Protein AF-A0A239KUG1-F1 (afdb_monomer)

Nearest PDB structures (foldseek):
  7s5c-assembly1_F  TM=4.683E-01  e=6.996E+00  Myxococcus xanthus
  5n5f-assembly1_B  TM=4.773E-01  e=9.627E+00  Haliangium ochraceum

Mean predicted aligned error: 10.11 Å

Solvent-accessible surface area (backbone atoms only — not comparable to full-atom values): 4623 Å² total; per-residu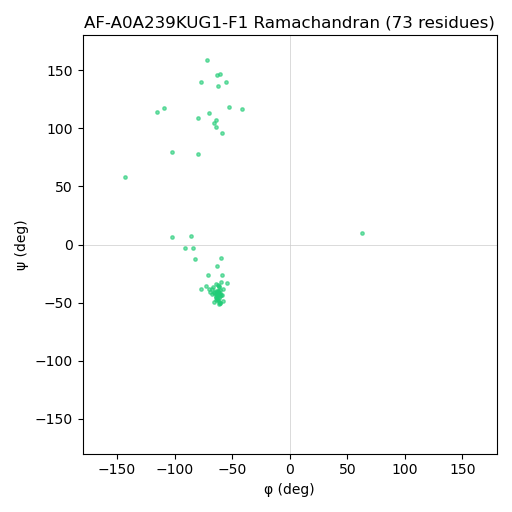e (Å²): 136,82,81,76,79,90,76,66,88,86,62,83,52,74,65,56,52,52,48,53,49,51,52,53,56,70,71,50,62,70,64,42,62,55,29,49,66,41,88,51,60,71,53,15,53,53,26,48,50,53,55,48,50,54,53,51,51,54,52,54,50,53,51,30,69,72,66,75,46,76,81,77,80,85,120

pLDDT: mean 78.91, std 20.51, range [37.09, 98.19]

Structure (mmCIF, N/CA/C/O backbone):
data_AF-A0A239KUG1-F1
#
_entry.id   AF-A0A239KUG1-F1
#
loop_
_atom_site.group_PDB
_atom_site.id
_atom_site.type_symbol
_atom_site.label_atom_id
_atom_site.label_alt_id
_atom_site.label_comp_id
_atom_site.label_asym_id
_atom_site.label_entity_id
_atom_site.label_seq_id
_atom_site.pdbx_PDB_ins_code
_atom_site.Cartn_x
_atom_site.Cartn_y
_atom_site.Cartn_z
_atom_site.occupancy
_atom_site.B_iso_or_equiv
_atom_site.auth_seq_id
_atom_site.auth_comp_id
_atom_site.auth_asym_id
_atom_site.auth_atom_id
_atom_site.pdbx_PDB_model_num
ATOM 1 N N . MET A 1 1 ? 38.840 -0.091 -18.465 1.00 37.97 1 MET A N 1
ATOM 2 C CA . MET A 1 1 ? 37.717 0.037 -19.416 1.00 37.97 1 MET A CA 1
ATOM 3 C C . MET A 1 1 ? 36.549 -0.759 -18.845 1.00 37.97 1 MET A C 1
ATOM 5 O O . MET A 1 1 ? 36.437 -1.952 -19.089 1.00 37.97 1 MET A O 1
ATOM 9 N N . THR A 1 2 ? 35.773 -0.155 -17.946 1.00 44.12 2 THR A N 1
ATOM 10 C CA . THR A 1 2 ? 34.587 -0.794 -17.361 1.00 44.12 2 THR A CA 1
ATOM 11 C C . THR A 1 2 ? 33.456 -0.676 -18.368 1.00 44.12 2 THR A C 1
ATOM 13 O O . THR A 1 2 ? 32.970 0.423 -18.622 1.00 44.12 2 THR A O 1
ATOM 16 N N . TRP A 1 3 ? 33.079 -1.798 -18.973 1.00 40.19 3 TRP A N 1
ATOM 17 C CA . TRP A 1 3 ? 31.832 -1.902 -19.715 1.00 40.19 3 TRP A CA 1
ATOM 18 C C . TRP A 1 3 ? 30.684 -1.707 -18.722 1.00 40.19 3 TRP A C 1
ATOM 20 O O . TRP A 1 3 ? 30.358 -2.605 -17.949 1.00 40.19 3 TRP A O 1
ATOM 30 N N . SER A 1 4 ? 30.109 -0.507 -18.698 1.00 44.97 4 SER A N 1
ATOM 31 C CA . SER A 1 4 ? 28.753 -0.317 -18.197 1.00 44.97 4 SER A CA 1
ATOM 32 C C . SER A 1 4 ? 27.835 -1.061 -19.157 1.00 44.97 4 SER A C 1
ATOM 34 O O . SER A 1 4 ? 27.635 -0.610 -20.280 1.00 44.97 4 SER A O 1
ATOM 36 N N . ASP A 1 5 ? 27.347 -2.225 -18.737 1.00 42.94 5 ASP A N 1
ATOM 37 C CA . ASP A 1 5 ? 26.289 -2.959 -19.428 1.00 42.94 5 ASP A CA 1
ATOM 38 C C . ASP A 1 5 ? 25.007 -2.097 -19.398 1.00 42.94 5 ASP A C 1
ATOM 40 O O . ASP A 1 5 ? 24.428 -1.920 -18.320 1.00 42.94 5 ASP A O 1
ATOM 44 N N . PRO A 1 6 ? 24.578 -1.484 -20.519 1.00 50.31 6 PRO A N 1
ATOM 45 C CA . PRO A 1 6 ? 23.487 -0.517 -20.524 1.00 50.31 6 PRO A CA 1
ATOM 46 C C . PRO A 1 6 ? 22.096 -1.164 -20.634 1.00 50.31 6 PRO A C 1
ATOM 48 O O . PRO A 1 6 ? 21.115 -0.445 -20.809 1.00 50.31 6 PRO A O 1
ATOM 51 N N . ALA A 1 7 ? 21.965 -2.495 -20.562 1.00 45.81 7 ALA A N 1
ATOM 52 C CA . ALA A 1 7 ? 20.748 -3.160 -21.030 1.00 45.81 7 ALA A CA 1
ATOM 53 C C . ALA A 1 7 ? 20.297 -4.364 -20.185 1.00 45.81 7 ALA A C 1
ATOM 55 O O . ALA A 1 7 ? 20.036 -5.446 -20.707 1.00 45.81 7 ALA A O 1
ATOM 56 N N . ARG A 1 8 ? 20.048 -4.156 -18.887 1.00 48.72 8 ARG A N 1
ATOM 57 C CA . ARG A 1 8 ? 18.976 -4.911 -18.209 1.00 48.72 8 ARG A CA 1
ATOM 58 C C . ARG A 1 8 ? 17.744 -4.020 -18.038 1.00 48.72 8 ARG A C 1
ATOM 60 O O . ARG A 1 8 ? 17.517 -3.541 -16.928 1.00 48.72 8 ARG A O 1
ATOM 67 N N . PRO A 1 9 ? 16.922 -3.829 -19.090 1.00 52.00 9 PRO A N 1
ATOM 68 C CA . PRO A 1 9 ? 15.626 -3.151 -18.962 1.00 52.00 9 PRO A CA 1
ATOM 69 C C . PRO A 1 9 ? 14.673 -3.861 -17.974 1.00 52.00 9 PRO A C 1
ATOM 71 O O . PRO A 1 9 ? 13.668 -3.294 -17.556 1.00 52.00 9 PRO A O 1
ATOM 74 N N . ASP A 1 10 ? 15.010 -5.080 -17.541 1.00 57.03 10 ASP A N 1
ATOM 75 C CA . ASP A 1 10 ? 14.194 -5.912 -16.656 1.00 57.03 10 ASP A CA 1
ATOM 76 C C . ASP A 1 10 ? 14.323 -5.633 -15.154 1.00 57.03 10 ASP A C 1
ATOM 78 O O . ASP A 1 10 ? 13.616 -6.253 -14.358 1.00 57.03 10 ASP A O 1
ATOM 82 N N . ARG A 1 11 ? 15.186 -4.719 -14.699 1.00 67.25 11 ARG A N 1
ATOM 83 C CA . ARG A 1 11 ? 15.338 -4.454 -13.257 1.00 67.25 11 ARG A CA 1
ATOM 84 C C . ARG A 1 11 ? 14.896 -3.044 -12.908 1.00 67.25 11 ARG A C 1
ATOM 86 O O . ARG A 1 11 ? 15.523 -2.078 -13.310 1.00 67.25 11 ARG A O 1
ATOM 93 N N . MET A 1 12 ? 13.816 -2.959 -12.133 1.00 77.69 12 MET A N 1
ATOM 94 C CA . MET A 1 12 ? 13.394 -1.704 -11.517 1.00 77.69 12 MET A CA 1
ATOM 95 C C . MET A 1 12 ? 14.471 -1.205 -10.558 1.00 77.69 12 MET A C 1
ATOM 97 O O . MET A 1 12 ? 15.014 -1.975 -9.759 1.00 77.69 12 MET A O 1
ATOM 101 N N . THR A 1 13 ? 14.743 0.091 -10.608 1.00 87.19 13 THR A N 1
ATOM 102 C CA . THR A 1 13 ? 15.599 0.753 -9.632 1.00 87.19 13 THR A CA 1
ATOM 103 C C . THR A 1 13 ? 14.879 0.865 -8.286 1.00 87.19 13 THR A C 1
ATOM 105 O O . THR A 1 13 ? 13.649 0.833 -8.188 1.00 87.19 13 THR A O 1
ATOM 108 N N . ILE A 1 14 ? 15.647 1.033 -7.207 1.00 85.06 14 ILE A N 1
ATOM 109 C CA . ILE A 1 14 ? 15.081 1.271 -5.869 1.00 85.06 14 ILE A CA 1
ATOM 110 C C . ILE A 1 14 ? 14.231 2.553 -5.854 1.00 85.06 14 ILE A C 1
ATOM 112 O O . ILE A 1 14 ? 13.246 2.636 -5.119 1.00 85.06 14 ILE A O 1
ATOM 116 N N . GLU A 1 15 ? 14.589 3.553 -6.659 1.00 88.06 15 GLU A N 1
ATOM 117 C CA . GLU A 1 15 ? 13.852 4.813 -6.767 1.00 88.06 15 GLU A CA 1
ATOM 118 C C . GLU A 1 15 ? 12.479 4.610 -7.411 1.00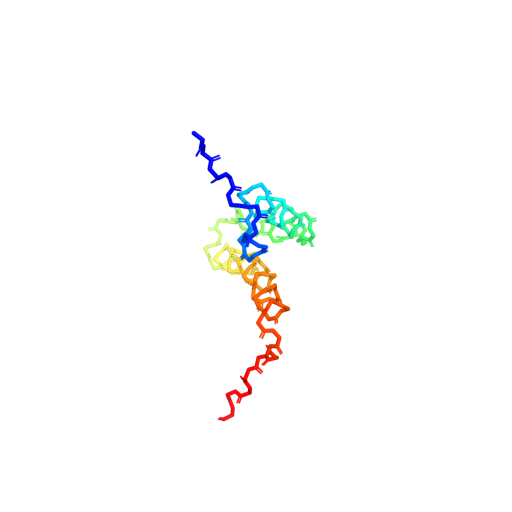 88.06 15 GLU A C 1
ATOM 120 O O . GLU A 1 15 ? 11.484 5.104 -6.883 1.00 88.06 15 GLU A O 1
ATOM 125 N N . GLU A 1 16 ? 12.399 3.800 -8.467 1.00 86.25 16 GLU A N 1
ATOM 126 C CA . GLU A 1 16 ? 11.133 3.424 -9.106 1.00 86.25 16 GLU A CA 1
ATOM 127 C C . GLU A 1 16 ? 10.239 2.618 -8.160 1.00 86.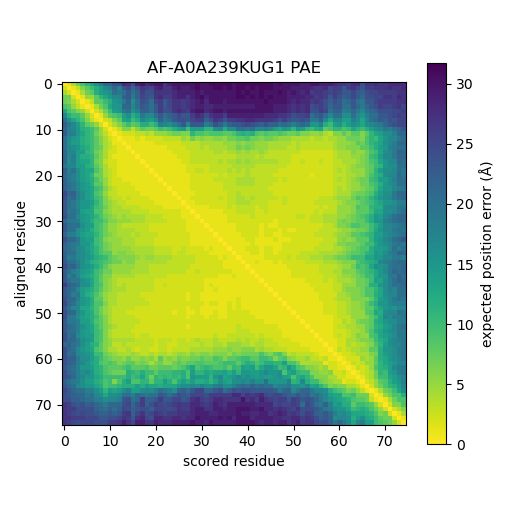25 16 GLU A C 1
ATOM 129 O O . GLU A 1 16 ? 9.049 2.905 -8.039 1.00 86.25 16 GLU A O 1
ATOM 134 N N . VAL A 1 17 ? 10.808 1.661 -7.415 1.00 87.69 17 VAL A N 1
ATOM 135 C CA . VAL A 1 17 ? 10.074 0.913 -6.377 1.00 87.69 17 VAL A CA 1
ATOM 136 C C . VAL A 1 17 ? 9.493 1.872 -5.337 1.00 87.69 17 VAL A C 1
ATOM 138 O O . VAL A 1 17 ? 8.309 1.794 -5.005 1.00 87.69 17 VAL A O 1
ATOM 141 N N . ARG A 1 18 ? 10.305 2.809 -4.830 1.00 89.88 18 ARG A N 1
ATOM 142 C CA . ARG A 1 18 ? 9.864 3.809 -3.845 1.00 89.88 18 ARG A CA 1
ATOM 143 C C . ARG A 1 18 ? 8.771 4.709 -4.407 1.00 89.88 18 ARG A C 1
ATOM 145 O O . ARG A 1 18 ? 7.819 5.009 -3.686 1.00 89.88 18 ARG A O 1
ATOM 152 N N . PHE A 1 19 ? 8.903 5.138 -5.660 1.00 92.12 19 PHE A N 1
ATOM 153 C CA . PHE A 1 19 ? 7.895 5.940 -6.341 1.00 92.12 19 PHE A CA 1
ATOM 154 C C . PHE A 1 19 ? 6.568 5.184 -6.441 1.00 92.12 19 PHE A C 1
ATOM 156 O O . PHE A 1 19 ? 5.550 5.711 -6.004 1.00 92.12 19 PHE A O 1
ATOM 163 N N . LEU A 1 20 ? 6.582 3.938 -6.919 1.00 90.38 20 LEU A N 1
ATOM 164 C CA . LEU A 1 20 ? 5.380 3.113 -7.070 1.00 90.38 20 LEU A CA 1
ATOM 165 C C . LEU A 1 20 ? 4.681 2.855 -5.735 1.00 90.38 20 LEU A C 1
ATOM 167 O O . LEU A 1 20 ? 3.461 2.979 -5.650 1.00 90.38 20 LEU A O 1
ATOM 171 N N . ILE A 1 21 ? 5.443 2.562 -4.677 1.00 91.69 21 ILE A N 1
ATOM 172 C CA . ILE A 1 21 ? 4.885 2.391 -3.329 1.00 91.69 21 ILE A CA 1
ATOM 173 C C . ILE A 1 21 ? 4.224 3.689 -2.858 1.00 91.69 21 ILE A C 1
ATOM 175 O O . ILE A 1 21 ? 3.081 3.666 -2.409 1.00 91.69 21 ILE A O 1
ATOM 179 N N . ARG A 1 22 ? 4.915 4.832 -2.966 1.00 93.69 22 ARG A N 1
ATOM 180 C CA . ARG A 1 22 ? 4.358 6.133 -2.556 1.00 93.69 22 ARG A CA 1
ATOM 181 C C . ARG A 1 22 ? 3.125 6.503 -3.367 1.00 93.69 22 ARG A C 1
ATOM 183 O O . ARG A 1 22 ? 2.172 7.018 -2.794 1.00 93.69 22 ARG A O 1
ATOM 190 N N . PHE A 1 23 ? 3.147 6.236 -4.668 1.00 93.06 23 PHE A N 1
ATOM 191 C CA . PHE A 1 23 ? 2.022 6.472 -5.556 1.00 93.06 23 PHE A CA 1
ATOM 192 C C . PHE A 1 23 ? 0.813 5.636 -5.130 1.00 93.06 23 PHE A C 1
ATOM 194 O O . PHE A 1 23 ? -0.253 6.200 -4.905 1.00 93.06 23 PHE A O 1
ATOM 201 N N . GLU A 1 24 ? 0.979 4.326 -4.924 1.00 93.50 24 GLU A N 1
ATOM 202 C CA . GLU A 1 24 ? -0.127 3.457 -4.504 1.00 93.50 24 GLU A CA 1
ATOM 203 C C . GLU A 1 24 ? -0.694 3.809 -3.137 1.00 93.50 24 GLU A C 1
ATOM 205 O O . GLU A 1 24 ? -1.912 3.838 -2.947 1.00 93.50 24 GLU A O 1
ATOM 210 N N . LEU A 1 25 ? 0.184 4.128 -2.190 1.00 92.94 25 LEU A N 1
ATOM 211 C CA . LEU A 1 25 ? -0.231 4.633 -0.891 1.00 92.94 25 LEU A CA 1
ATOM 212 C C . LEU A 1 25 ? -0.987 5.965 -1.049 1.00 92.94 25 LEU A C 1
ATOM 214 O O . LEU A 1 25 ? -2.057 6.137 -0.467 1.00 92.94 25 LEU A O 1
ATOM 218 N N . GLY A 1 26 ? -0.519 6.879 -1.898 1.00 93.62 26 GLY A N 1
ATOM 219 C CA . GLY A 1 26 ? -1.211 8.140 -2.184 1.00 93.62 26 GLY A CA 1
ATOM 220 C C . GLY A 1 26 ? -2.629 7.968 -2.746 1.00 93.62 26 GLY A C 1
ATOM 221 O O . GLY A 1 26 ? -3.470 8.834 -2.535 1.00 93.62 26 GLY A O 1
ATOM 222 N N . GLN A 1 27 ? -2.916 6.842 -3.408 1.00 93.94 27 GLN A N 1
ATOM 223 C CA . GLN A 1 27 ? -4.241 6.502 -3.945 1.00 93.94 27 GLN A CA 1
ATOM 224 C C . GLN A 1 27 ? -5.121 5.710 -2.957 1.00 93.94 27 GLN A C 1
ATOM 226 O O . GLN A 1 27 ? -6.261 5.354 -3.278 1.00 93.94 27 GLN A O 1
ATOM 231 N N . ALA A 1 28 ? -4.608 5.355 -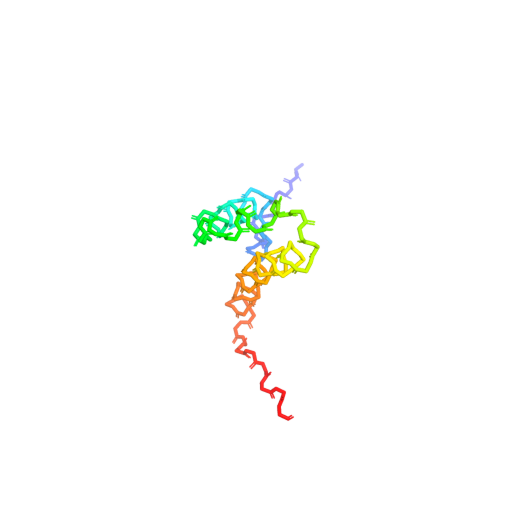1.776 1.00 94.81 28 ALA A N 1
ATOM 232 C CA . ALA A 1 28 ? -5.370 4.609 -0.782 1.00 94.81 28 ALA A CA 1
ATOM 233 C C . ALA A 1 28 ? -6.374 5.521 -0.041 1.00 94.81 28 ALA A C 1
ATOM 235 O O . ALA A 1 28 ? -6.031 6.651 0.312 1.00 94.81 28 ALA A O 1
ATOM 236 N N . PRO A 1 29 ? -7.604 5.045 0.243 1.00 95.38 29 PRO A N 1
ATOM 237 C CA . PRO A 1 29 ? -8.579 5.795 1.027 1.00 95.38 29 PRO A CA 1
ATOM 238 C C . PRO A 1 29 ? -8.031 6.218 2.391 1.00 95.38 29 PRO A C 1
ATOM 240 O O . PRO A 1 29 ? -7.404 5.419 3.089 1.00 95.38 29 PRO A O 1
ATOM 243 N N . ALA A 1 30 ? -8.352 7.444 2.815 1.00 94.88 30 ALA A N 1
ATOM 244 C CA . ALA A 1 30 ? -7.956 7.972 4.122 1.00 94.88 30 ALA A CA 1
ATOM 24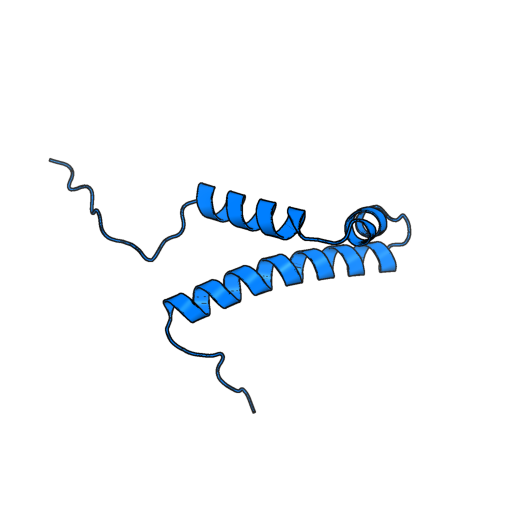5 C C . ALA 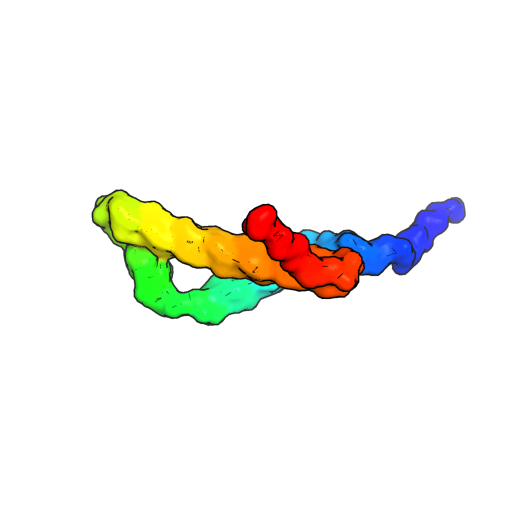A 1 30 ? -8.389 7.062 5.289 1.00 94.88 30 ALA A C 1
ATOM 247 O O . ALA A 1 30 ? -7.663 6.936 6.275 1.00 94.88 30 ALA A O 1
ATOM 248 N N . SER A 1 31 ? -9.532 6.379 5.156 1.00 95.75 31 SER A N 1
ATOM 249 C CA . SER A 1 31 ? -10.048 5.433 6.152 1.00 95.75 31 SER A CA 1
ATOM 250 C C . SER A 1 31 ? -9.076 4.293 6.459 1.00 95.75 31 SER A C 1
ATOM 252 O O . SER A 1 31 ? -8.910 3.957 7.626 1.00 95.75 31 SER A O 1
ATOM 254 N N . LEU A 1 32 ? -8.353 3.765 5.463 1.00 95.75 32 LEU A N 1
ATOM 255 C CA . LEU A 1 32 ? -7.374 2.696 5.693 1.00 95.75 32 LEU A CA 1
ATOM 256 C C . LEU A 1 32 ? -6.223 3.157 6.591 1.00 95.75 32 LEU A C 1
ATOM 258 O O . LEU A 1 32 ? -5.732 2.382 7.405 1.00 95.75 32 LEU A O 1
ATOM 262 N N . TYR A 1 33 ? -5.812 4.421 6.495 1.00 95.38 33 TYR A N 1
ATOM 263 C CA . TYR A 1 33 ? -4.765 4.973 7.357 1.00 95.38 33 TYR A CA 1
ATOM 264 C C . TYR A 1 33 ? -5.234 5.190 8.790 1.00 95.38 33 TYR A C 1
ATOM 266 O O . TYR A 1 33 ? -4.455 5.015 9.730 1.00 95.38 33 TYR A O 1
ATOM 274 N N . VAL A 1 34 ? -6.496 5.584 8.956 1.00 96.75 34 VAL A N 1
ATOM 275 C CA . VAL A 1 34 ? -7.125 5.704 10.273 1.00 96.75 34 VAL A CA 1
ATOM 276 C C . VAL A 1 34 ? -7.235 4.319 10.910 1.00 96.75 34 VAL A C 1
ATOM 278 O O . VAL A 1 34 ? -6.772 4.123 12.034 1.00 96.75 34 VAL A O 1
ATOM 281 N N . ASP A 1 35 ? -7.751 3.340 10.168 1.00 97.44 35 ASP A N 1
ATOM 282 C CA . ASP A 1 35 ? -7.948 1.975 10.651 1.00 97.44 35 ASP A CA 1
ATOM 283 C C . ASP A 1 35 ? -6.620 1.260 10.937 1.00 97.44 35 ASP A C 1
ATOM 285 O O . ASP A 1 35 ? -6.503 0.578 11.955 1.00 97.44 35 ASP A O 1
ATOM 289 N N . ALA A 1 36 ? -5.575 1.495 10.137 1.00 96.50 36 ALA A N 1
ATOM 290 C CA . ALA A 1 36 ? -4.225 0.977 10.387 1.00 96.50 36 ALA A CA 1
ATOM 291 C C . ALA A 1 36 ? -3.597 1.507 11.693 1.00 96.50 36 ALA A C 1
ATOM 293 O O . ALA A 1 36 ? -2.650 0.919 12.214 1.00 96.50 36 ALA A O 1
ATOM 294 N N . ARG A 1 37 ? -4.120 2.605 12.252 1.00 96.38 37 ARG A N 1
ATOM 295 C CA . ARG A 1 37 ? -3.719 3.148 13.562 1.00 96.38 37 ARG A CA 1
ATOM 296 C C . ARG A 1 37 ? -4.719 2.827 14.673 1.00 96.38 37 ARG A C 1
ATOM 298 O O . ARG A 1 37 ? -4.562 3.305 15.796 1.00 96.38 37 ARG A O 1
ATOM 305 N N . SER A 1 38 ? -5.737 2.018 14.386 1.00 97.25 38 SER A N 1
ATOM 306 C CA . SER A 1 38 ? -6.749 1.639 15.363 1.00 97.25 38 SER A CA 1
ATOM 307 C C . SER A 1 38 ? -6.152 0.845 16.530 1.00 97.25 38 SER A C 1
ATOM 309 O O . SER A 1 38 ? -5.225 0.038 16.377 1.00 97.25 38 SER A O 1
ATOM 311 N N . LYS A 1 39 ? -6.725 1.051 17.722 1.00 97.56 39 LYS A N 1
ATOM 312 C CA . LYS A 1 39 ? -6.451 0.220 18.906 1.00 97.56 39 LYS A CA 1
ATOM 313 C C . LYS A 1 39 ? -7.061 -1.176 18.766 1.00 97.56 39 LYS A C 1
ATOM 315 O O . LYS A 1 39 ? -6.540 -2.124 19.348 1.00 97.56 39 LYS A O 1
ATOM 320 N N . ASP A 1 40 ? -8.126 -1.297 17.976 1.00 97.81 40 ASP A N 1
ATOM 321 C CA . ASP A 1 40 ? -8.726 -2.576 17.610 1.00 97.81 40 ASP A CA 1
ATOM 322 C C . ASP A 1 40 ? -7.778 -3.325 16.667 1.00 97.81 40 ASP A C 1
ATOM 324 O O . ASP A 1 40 ? -7.532 -2.903 15.533 1.00 97.81 40 ASP A O 1
ATOM 328 N N . ARG A 1 41 ? -7.241 -4.445 17.163 1.00 97.44 41 ARG A N 1
ATOM 329 C CA . ARG A 1 41 ? -6.301 -5.290 16.428 1.00 97.44 41 ARG A CA 1
ATOM 330 C C . ARG A 1 41 ? -6.905 -5.808 15.127 1.00 97.44 41 ARG A C 1
ATOM 332 O O . ARG A 1 41 ? -6.232 -5.765 14.108 1.00 97.44 41 ARG A O 1
ATOM 339 N N . THR A 1 42 ? -8.156 -6.254 15.134 1.00 97.44 42 THR A N 1
ATOM 340 C CA . THR A 1 42 ? -8.790 -6.822 13.941 1.00 97.44 42 THR A CA 1
ATOM 341 C C . THR A 1 42 ? -8.961 -5.766 12.856 1.00 97.44 42 THR A C 1
ATOM 343 O O . THR A 1 42 ? -8.686 -6.042 11.690 1.00 97.44 42 THR A O 1
ATOM 346 N N . LYS A 1 43 ? -9.367 -4.543 13.219 1.00 96.75 43 LYS A N 1
ATOM 347 C CA . LYS A 1 43 ? -9.454 -3.430 12.256 1.00 96.75 43 LYS A CA 1
ATOM 348 C C . LYS A 1 43 ? -8.088 -3.047 11.701 1.00 96.75 43 LYS A C 1
ATOM 350 O O . LYS A 1 43 ? -7.947 -2.883 10.492 1.00 96.75 43 LYS A O 1
ATOM 355 N N . ARG A 1 44 ? -7.087 -2.948 12.575 1.00 98.19 44 ARG A N 1
ATOM 356 C CA . ARG A 1 44 ? -5.718 -2.621 12.182 1.00 98.19 44 ARG A CA 1
ATOM 357 C C . ARG A 1 44 ? -5.135 -3.655 11.228 1.00 98.19 44 ARG A C 1
ATOM 359 O O . ARG A 1 44 ? -4.630 -3.276 10.177 1.00 98.19 44 ARG A O 1
ATOM 366 N N . ASP A 1 45 ? -5.232 -4.932 11.577 1.00 97.88 45 ASP A N 1
ATOM 367 C CA . ASP A 1 45 ? -4.649 -6.020 10.793 1.00 97.88 45 ASP A CA 1
ATOM 368 C C . ASP A 1 45 ? -5.302 -6.073 9.400 1.00 97.88 45 ASP A C 1
ATOM 370 O O . ASP A 1 45 ? -4.593 -6.092 8.396 1.00 97.88 45 ASP A O 1
ATOM 374 N N . ARG A 1 46 ? -6.636 -5.934 9.318 1.00 97.44 46 ARG A N 1
ATOM 375 C CA . ARG A 1 46 ? -7.362 -5.838 8.036 1.00 97.44 46 ARG A CA 1
ATOM 376 C C . ARG A 1 46 ? -6.931 -4.640 7.189 1.00 97.44 46 ARG A C 1
ATOM 378 O O . ARG A 1 46 ? -6.803 -4.762 5.974 1.00 97.44 46 ARG A O 1
ATOM 385 N N . ALA A 1 47 ? -6.719 -3.477 7.802 1.00 97.31 47 ALA A N 1
ATOM 386 C CA . ALA A 1 47 ? -6.300 -2.283 7.074 1.00 97.31 47 ALA A CA 1
ATOM 387 C C . ALA A 1 47 ? -4.864 -2.406 6.539 1.00 97.31 47 ALA A C 1
ATOM 389 O O . ALA A 1 47 ? -4.595 -2.034 5.396 1.00 97.31 47 ALA A O 1
ATOM 390 N N . LEU A 1 48 ? -3.951 -2.965 7.337 1.00 96.62 48 LEU A N 1
ATOM 391 C CA . LEU A 1 48 ? -2.572 -3.230 6.921 1.00 96.62 48 LEU A CA 1
ATOM 392 C C . LEU A 1 48 ? -2.507 -4.282 5.811 1.00 96.62 48 LEU A C 1
ATOM 394 O O . LEU A 1 48 ? -1.762 -4.108 4.844 1.00 96.62 48 LEU A O 1
ATOM 398 N N . GLU A 1 49 ? -3.311 -5.338 5.910 1.00 97.06 49 GLU A N 1
ATOM 399 C CA . GLU A 1 49 ? -3.446 -6.348 4.863 1.00 97.06 49 GLU A CA 1
ATOM 400 C C . GLU A 1 49 ? -3.979 -5.731 3.565 1.00 97.06 49 GLU A C 1
ATOM 402 O O . GLU A 1 49 ? -3.381 -5.917 2.507 1.00 97.06 49 GLU A O 1
ATOM 407 N N . ALA A 1 50 ? -5.023 -4.900 3.634 1.00 96.00 50 ALA A N 1
ATOM 408 C CA . ALA A 1 50 ? -5.558 -4.205 2.466 1.00 96.00 50 ALA A CA 1
ATOM 409 C C . ALA A 1 50 ? -4.515 -3.292 1.793 1.00 96.00 50 ALA A C 1
ATOM 411 O O . ALA A 1 50 ? -4.382 -3.301 0.567 1.00 96.00 50 ALA A O 1
ATOM 412 N N . LEU A 1 51 ? -3.743 -2.525 2.571 1.00 95.44 51 LEU A N 1
ATOM 413 C CA . LEU A 1 51 ? -2.648 -1.702 2.041 1.00 95.44 51 LEU A CA 1
ATOM 414 C C . LEU A 1 51 ? -1.557 -2.564 1.388 1.00 95.44 51 LEU A C 1
ATOM 416 O O . LEU A 1 51 ? -1.078 -2.236 0.302 1.00 95.44 51 LEU A O 1
ATOM 420 N N . THR A 1 52 ? -1.212 -3.692 2.008 1.00 94.81 52 THR A N 1
ATOM 421 C CA . THR A 1 52 ? -0.223 -4.646 1.486 1.00 94.81 52 THR A CA 1
ATOM 422 C C . THR A 1 52 ? -0.684 -5.247 0.160 1.00 94.81 52 THR A C 1
ATOM 424 O O . THR A 1 52 ? 0.071 -5.244 -0.811 1.00 94.81 52 THR A O 1
ATOM 427 N N . MET A 1 53 ? -1.943 -5.683 0.079 1.00 93.19 53 MET A N 1
ATOM 428 C CA . MET A 1 53 ? -2.532 -6.259 -1.131 1.00 93.19 53 MET A CA 1
ATOM 429 C C . MET A 1 53 ? -2.556 -5.275 -2.299 1.00 93.19 53 MET A C 1
ATOM 431 O O . MET A 1 53 ? -2.327 -5.680 -3.439 1.00 93.19 53 MET A O 1
ATOM 435 N N . ARG A 1 54 ? -2.772 -3.978 -2.047 1.00 92.12 54 ARG A N 1
ATOM 436 C CA . ARG A 1 54 ? -2.697 -2.947 -3.097 1.00 92.12 54 ARG A CA 1
ATOM 437 C C . ARG A 1 54 ? -1.293 -2.831 -3.679 1.00 92.12 54 ARG A C 1
ATOM 439 O O . ARG A 1 54 ? -1.131 -2.857 -4.897 1.00 92.12 54 ARG A O 1
ATOM 446 N N . ILE A 1 55 ? -0.285 -2.759 -2.811 1.00 91.81 55 ILE A N 1
ATOM 447 C CA . ILE A 1 55 ? 1.120 -2.688 -3.227 1.00 91.81 55 ILE A CA 1
ATOM 448 C C . ILE A 1 55 ? 1.504 -3.960 -3.998 1.00 91.81 55 ILE A C 1
ATOM 450 O O . ILE A 1 55 ? 2.054 -3.875 -5.095 1.00 91.81 55 ILE A O 1
ATOM 454 N N . ALA A 1 56 ? 1.162 -5.135 -3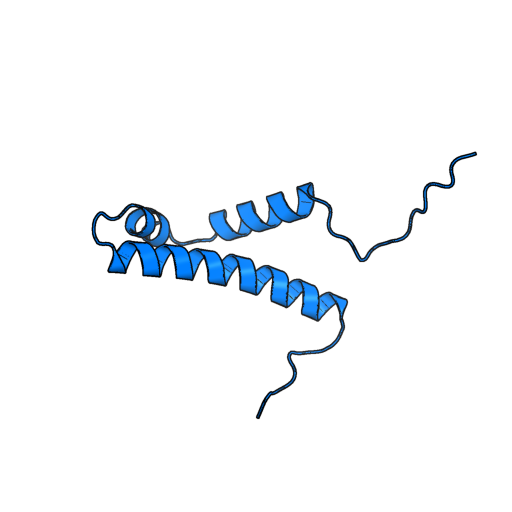.464 1.00 89.81 56 ALA A N 1
ATOM 455 C CA . ALA A 1 56 ? 1.443 -6.421 -4.098 1.00 89.81 56 ALA A CA 1
ATOM 4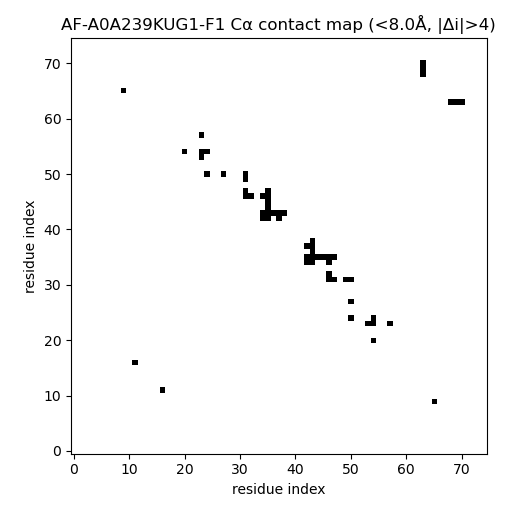56 C C . ALA A 1 56 ? 0.774 -6.547 -5.478 1.00 89.81 56 ALA A C 1
ATOM 458 O O . ALA A 1 56 ? 1.429 -6.936 -6.442 1.00 89.81 56 ALA A O 1
ATOM 459 N N . SER A 1 57 ? -0.493 -6.139 -5.606 1.00 87.62 57 SER A N 1
ATOM 460 C CA . SER A 1 57 ? -1.234 -6.185 -6.875 1.00 87.62 57 SER A CA 1
ATOM 461 C C . SER A 1 57 ? -0.590 -5.315 -7.955 1.00 87.62 57 SER A C 1
ATOM 463 O O . SER A 1 57 ? -0.550 -5.708 -9.122 1.00 87.62 57 SER A O 1
ATOM 465 N N . ARG A 1 58 ? -0.036 -4.150 -7.586 1.00 85.44 58 ARG A N 1
ATOM 466 C CA . ARG A 1 58 ? 0.690 -3.288 -8.528 1.00 85.44 58 ARG A CA 1
ATOM 467 C C . ARG A 1 58 ? 1.943 -3.979 -9.064 1.00 85.44 58 ARG A C 1
ATOM 469 O O . ARG A 1 58 ? 2.176 -3.942 -10.271 1.00 85.44 58 ARG A O 1
ATOM 476 N N . PHE A 1 59 ? 2.729 -4.617 -8.200 1.00 84.25 59 PHE A N 1
ATOM 477 C CA . PHE A 1 59 ? 3.936 -5.326 -8.633 1.00 84.25 59 PHE A CA 1
ATOM 478 C C . PHE A 1 59 ? 3.620 -6.595 -9.430 1.00 84.25 59 PHE A C 1
ATOM 480 O O . PHE A 1 59 ? 4.262 -6.824 -10.450 1.00 84.25 59 PHE A O 1
ATOM 487 N N . ALA A 1 60 ? 2.579 -7.342 -9.058 1.00 80.19 60 ALA A N 1
ATOM 488 C CA . ALA A 1 60 ? 2.100 -8.484 -9.837 1.00 80.19 60 ALA A CA 1
ATOM 489 C C . ALA A 1 60 ? 1.649 -8.075 -11.252 1.00 80.19 60 ALA A C 1
ATOM 491 O O . ALA A 1 60 ? 1.942 -8.756 -12.233 1.00 80.19 60 ALA A O 1
ATOM 492 N N . HIS A 1 61 ? 0.983 -6.923 -11.388 1.00 71.38 61 HIS A N 1
ATOM 493 C CA . HIS A 1 61 ? 0.611 -6.384 -12.696 1.00 71.38 61 HIS A CA 1
ATOM 494 C C . HIS A 1 61 ? 1.841 -6.018 -13.542 1.00 71.38 61 HIS A C 1
ATOM 496 O O . HIS A 1 61 ? 1.869 -6.277 -14.743 1.00 71.38 61 HIS A O 1
ATOM 502 N N . LEU A 1 62 ? 2.879 -5.442 -12.929 1.00 69.81 62 LEU A N 1
ATOM 503 C CA . LEU A 1 62 ? 4.130 -5.127 -13.625 1.00 69.81 62 LEU A CA 1
ATOM 504 C C . LEU A 1 62 ? 4.886 -6.390 -14.051 1.00 69.81 62 LEU A C 1
ATOM 506 O O . LEU A 1 62 ? 5.434 -6.425 -15.151 1.00 69.81 62 LEU A O 1
ATOM 510 N N . GLU A 1 63 ? 4.883 -7.432 -13.221 1.00 68.25 63 GLU A N 1
ATOM 511 C CA . GLU A 1 63 ? 5.436 -8.742 -13.569 1.00 68.25 63 GLU A CA 1
ATOM 512 C C . GLU A 1 63 ? 4.687 -9.375 -14.753 1.00 68.25 63 GLU A C 1
ATOM 514 O O . GLU A 1 63 ? 5.323 -9.896 -15.670 1.00 68.25 63 GLU A O 1
ATOM 519 N N . MET A 1 64 ? 3.356 -9.252 -14.812 1.00 59.66 64 MET A N 1
ATOM 520 C CA . MET A 1 64 ? 2.559 -9.693 -15.967 1.00 59.66 64 MET A CA 1
ATOM 521 C C . MET A 1 64 ? 2.891 -8.932 -17.253 1.00 59.66 64 MET A C 1
ATOM 523 O O . MET A 1 64 ? 3.106 -9.552 -18.293 1.00 59.66 64 MET A O 1
ATOM 527 N N . LEU A 1 65 ? 2.973 -7.599 -17.197 1.00 60.75 65 LEU A N 1
ATOM 528 C CA . LEU A 1 65 ? 3.323 -6.787 -18.368 1.00 60.75 65 LEU A CA 1
ATOM 529 C C . LEU A 1 65 ? 4.727 -7.110 -18.895 1.00 60.75 65 LEU A C 1
ATOM 531 O O . LEU A 1 65 ? 4.945 -7.091 -20.103 1.00 60.75 65 LEU A O 1
ATOM 535 N N . ARG A 1 66 ? 5.668 -7.434 -17.999 1.00 60.34 66 ARG A N 1
ATOM 536 C CA . ARG A 1 66 ? 7.043 -7.811 -18.360 1.00 60.34 66 ARG A CA 1
ATOM 537 C C . ARG A 1 66 ? 7.156 -9.235 -18.892 1.00 60.34 66 ARG A C 1
ATOM 539 O O . ARG A 1 66 ? 7.915 -9.480 -19.819 1.00 60.34 66 ARG A O 1
ATOM 546 N N . SER A 1 67 ? 6.405 -10.171 -18.319 1.00 61.22 67 SER A N 1
ATOM 547 C CA . SER A 1 67 ? 6.435 -11.583 -18.723 1.00 61.22 67 SER A CA 1
ATOM 548 C C . SER A 1 67 ? 5.568 -11.889 -19.949 1.00 61.22 67 SER A C 1
ATOM 550 O O . SER A 1 67 ? 5.674 -12.982 -20.506 1.00 61.22 67 SER A O 1
ATOM 552 N N . GLY A 1 68 ? 4.702 -10.957 -20.374 1.00 56.09 68 GLY A N 1
ATOM 553 C CA . GLY A 1 68 ? 3.797 -11.131 -21.514 1.00 56.09 68 GLY A CA 1
ATOM 554 C C . GLY A 1 68 ? 2.768 -12.252 -21.325 1.00 56.09 68 GLY A C 1
ATOM 555 O O . GLY A 1 68 ? 2.088 -12.626 -22.280 1.00 56.09 68 GLY A O 1
ATOM 556 N N . ARG A 1 69 ? 2.653 -12.815 -20.114 1.00 50.41 69 ARG A N 1
ATOM 557 C CA . ARG A 1 69 ? 1.719 -13.893 -19.790 1.00 50.41 69 ARG A CA 1
ATOM 558 C C . ARG A 1 69 ? 0.611 -13.346 -18.885 1.00 50.41 69 ARG A C 1
ATOM 560 O O . ARG A 1 69 ? 0.916 -12.908 -17.777 1.00 50.41 69 ARG A O 1
ATOM 567 N N . PRO A 1 70 ? -0.666 -13.365 -19.315 1.00 51.75 70 PRO A N 1
ATOM 568 C CA . PRO A 1 70 ? -1.773 -13.134 -18.393 1.00 51.75 70 PRO A CA 1
ATOM 569 C C . PRO A 1 70 ? -1.750 -14.224 -17.316 1.00 51.75 70 PRO A C 1
ATOM 571 O O . PRO A 1 70 ? -1.338 -15.350 -17.611 1.00 51.75 70 PRO A O 1
ATOM 574 N N . PHE A 1 71 ? -2.154 -13.888 -16.082 1.00 52.28 71 PHE A N 1
ATOM 575 C CA . PHE A 1 71 ? -2.228 -14.841 -14.970 1.00 52.28 71 PHE A CA 1
ATOM 576 C C . PHE A 1 71 ? -2.808 -16.166 -15.461 1.00 52.28 71 PHE A C 1
ATOM 578 O O . PHE A 1 71 ? -3.942 -16.222 -15.940 1.00 52.28 71 PHE A O 1
ATOM 585 N N . GLY A 1 72 ? -1.986 -17.213 -15.375 1.00 45.28 72 GLY A N 1
ATOM 586 C CA . GLY A 1 72 ? -2.408 -18.572 -15.646 1.00 45.28 72 GLY A CA 1
ATOM 587 C C . GLY A 1 72 ? -3.642 -18.855 -14.808 1.00 45.28 72 GLY A C 1
ATOM 588 O O . GLY A 1 72 ? -3.613 -18.766 -13.583 1.00 45.28 72 GLY A O 1
ATOM 589 N N . ASN A 1 73 ? -4.730 -19.132 -15.510 1.00 44.66 73 ASN A N 1
ATOM 590 C CA . ASN A 1 73 ? -5.969 -19.630 -14.962 1.00 44.66 73 ASN A CA 1
ATOM 591 C C . ASN A 1 73 ? -5.650 -20.957 -14.254 1.00 44.66 73 ASN A C 1
ATOM 593 O O . ASN A 1 73 ? -5.540 -21.994 -14.906 1.00 44.66 73 ASN A O 1
ATOM 597 N N . HIS A 1 74 ? -5.424 -20.920 -12.942 1.00 42.75 74 HIS A N 1
ATOM 598 C CA . HIS A 1 74 ? -5.424 -22.123 -12.117 1.00 42.75 74 HIS A CA 1
ATOM 599 C C . HIS A 1 74 ? -6.886 -22.474 -11.831 1.00 42.75 74 HIS A C 1
ATOM 601 O O . HIS A 1 74 ? -7.430 -22.114 -10.788 1.00 42.75 74 HIS A O 1
ATOM 607 N N . GLY A 1 75 ? -7.522 -23.078 -12.838 1.00 37.09 75 GLY A N 1
ATOM 608 C CA . GLY A 1 75 ? -8.696 -23.931 -12.662 1.00 37.09 75 GLY A CA 1
ATOM 609 C C . GLY A 1 75 ? -8.284 -25.339 -12.261 1.00 37.09 75 GLY A C 1
ATOM 610 O O . GLY A 1 75 ? -7.120 -25.711 -12.543 1.00 37.09 75 GLY A O 1
#

Organism: NCBI:txid861865

Sequence (75 aa):
MTWSDPARPDRMTIEEVRFLIRFELGQAPASLYVDARSKDRTKRDRALEALTMRIASRFAHLEMLRSGRPFGNHG

Radius of gyration: 17.28 Å; Cα contacts (8 Å, |Δi|>4): 30; chains: 1; bounding box: 48×32×40 Å

Foldseek 3Di:
DDPPPPDPPPDDDPVNLVVLLVVLVVPDDPVLVVQCPDPPPVSNVVSVVVSVVSSVVVVVVVVCVVVVDDPPPPD

Secondary structure (DSSP, 8-state):
--------TT---HHHHHHHHHHHHHTS-HHHHHHTT-SSHHHHHHHHHHHHHHHHHHHHHHHHH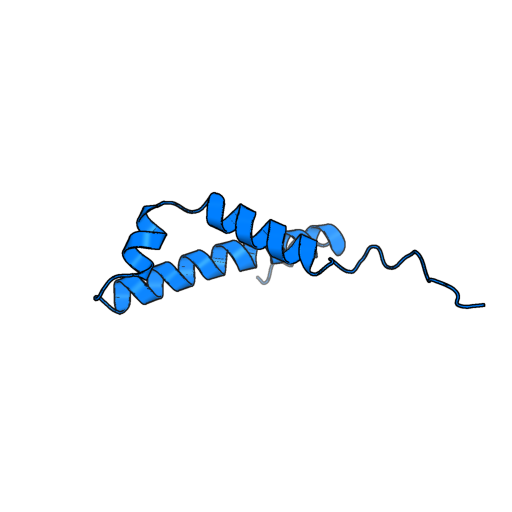HHT-------